Protein AF-A0A392SEI8-F1 (afdb_monomer_lite)

Secondary structure (DSSP, 8-state):
-HHHHHHTTS-HHHHHHHHHTT---HHHHHHHHHHHHHHHHHHHHHHHHHHHHHHTTTSS--TT--S--------S----TT--TTT--SSS-GGG-S----

InterPro domains:
  IPR001878 Zinc finger, CCHC-type [PS50158] (84-99)
  IPR001878 Zinc finger, CCHC-type [SM00343] (83-99)
  IPR036875 Zinc finger, CCHC-type superfamily [SSF57756] (65-101)

Sequence (102 aa):
DKCVKFESGLRPDIKHLIGFLQIRDFVTLVDKSRICDKDGKAKTSYYKALSDRRRKGQDRGKPYDNRGKKGVESSGRKKNVGQCYKCGEMSHKSYDCPRKED

Organism: NCBI:txid97028

Structure (mmCIF, N/CA/C/O backbone):
data_AF-A0A392SEI8-F1
#
_entry.id   AF-A0A392SEI8-F1
#
loop_
_atom_site.group_PDB
_atom_site.id
_atom_site.type_symbol
_atom_site.label_atom_id
_atom_site.label_alt_id
_atom_site.label_comp_id
_atom_site.label_asym_id
_atom_site.label_entity_id
_atom_site.label_seq_id
_atom_site.pdbx_PDB_ins_code
_atom_site.Cartn_x
_atom_site.Cartn_y
_atom_site.Cartn_z
_atom_site.occupancy
_atom_site.B_iso_or_equiv
_atom_site.auth_seq_id
_atom_site.auth_comp_id
_atom_site.auth_asym_id
_atom_site.auth_atom_id
_atom_site.pdbx_PDB_model_num
ATOM 1 N N . ASP A 1 1 ? -12.916 -4.425 19.913 1.00 84.12 1 ASP A N 1
ATOM 2 C CA . ASP A 1 1 ? -12.429 -3.084 19.553 1.00 84.12 1 ASP A CA 1
ATOM 3 C C . ASP A 1 1 ? -12.793 -2.701 18.121 1.00 84.12 1 ASP A C 1
ATOM 5 O O . ASP A 1 1 ? -12.786 -3.580 17.261 1.00 84.12 1 ASP A O 1
ATOM 9 N N . LYS A 1 2 ? -13.140 -1.433 17.856 1.00 89.75 2 LYS A N 1
ATOM 10 C CA . LYS A 1 2 ? -13.496 -0.967 16.495 1.00 89.75 2 LYS A CA 1
ATOM 11 C C . LYS A 1 2 ? -12.265 -0.912 15.584 1.00 89.75 2 LYS A C 1
ATOM 13 O O . LYS A 1 2 ? -12.350 -1.337 14.436 1.00 89.75 2 LYS A O 1
ATOM 18 N N . CYS A 1 3 ? -11.123 -0.474 16.117 1.00 90.81 3 CYS A N 1
ATOM 19 C CA . CYS A 1 3 ? -9.854 -0.391 15.389 1.00 90.81 3 CYS A CA 1
ATOM 20 C C . CYS A 1 3 ? -9.379 -1.771 14.919 1.00 90.81 3 CYS A C 1
ATOM 22 O O . CYS A 1 3 ? -9.109 -1.963 13.739 1.00 90.81 3 CYS A O 1
ATOM 24 N N . VAL A 1 4 ? -9.424 -2.770 15.807 1.00 90.31 4 VAL A N 1
ATOM 25 C CA . VAL A 1 4 ? -9.016 -4.154 15.502 1.00 90.31 4 VAL A CA 1
ATOM 26 C C . VAL A 1 4 ? -9.832 -4.761 14.352 1.00 90.31 4 VAL A C 1
ATOM 28 O O . VAL A 1 4 ? -9.270 -5.406 13.471 1.00 90.31 4 VAL A O 1
ATOM 31 N N . LYS A 1 5 ? -11.155 -4.531 14.325 1.00 92.88 5 LYS A N 1
ATOM 32 C CA . LYS A 1 5 ? -12.031 -5.004 13.234 1.00 92.88 5 LYS A CA 1
ATOM 33 C C . LYS A 1 5 ? -11.773 -4.287 11.906 1.00 92.88 5 LYS A C 1
ATOM 35 O O . LYS A 1 5 ? -12.015 -4.862 10.853 1.00 92.88 5 LYS A O 1
ATOM 40 N N . PHE A 1 6 ? -11.335 -3.031 11.947 1.00 93.62 6 PHE A N 1
ATOM 41 C CA . PHE A 1 6 ? -10.997 -2.278 10.743 1.00 93.62 6 PHE A CA 1
ATOM 42 C C . PHE A 1 6 ? -9.639 -2.717 10.185 1.00 93.62 6 PHE A C 1
ATOM 44 O O . PHE A 1 6 ? -9.524 -3.015 8.999 1.00 93.62 6 PHE A O 1
ATOM 51 N N . GLU A 1 7 ? -8.632 -2.852 11.049 1.00 91.88 7 GLU A N 1
ATOM 52 C CA . GLU A 1 7 ? -7.286 -3.301 10.681 1.00 91.88 7 GLU A CA 1
ATOM 53 C C . GLU A 1 7 ? -7.253 -4.706 10.074 1.00 91.88 7 GLU A C 1
ATOM 55 O O . GLU A 1 7 ? -6.396 -4.994 9.238 1.00 91.88 7 GLU A O 1
ATOM 60 N N . SER A 1 8 ? -8.167 -5.598 10.467 1.00 91.62 8 SER A N 1
ATOM 61 C CA . SER A 1 8 ? -8.270 -6.928 9.859 1.00 91.62 8 SER A CA 1
ATOM 62 C C . SER A 1 8 ? -8.749 -6.888 8.405 1.00 91.62 8 SER A C 1
ATOM 64 O O . SER A 1 8 ? -8.415 -7.796 7.649 1.00 91.62 8 SER A O 1
ATOM 66 N N . GLY A 1 9 ? -9.484 -5.845 8.005 1.00 93.00 9 GLY A N 1
ATOM 67 C CA . GLY A 1 9 ? -9.942 -5.628 6.630 1.00 93.00 9 GLY A CA 1
ATOM 68 C C . GLY A 1 9 ? -8.979 -4.813 5.761 1.00 93.00 9 GLY A C 1
ATOM 69 O O . GLY A 1 9 ? -9.212 -4.670 4.561 1.00 93.00 9 GLY A O 1
ATOM 70 N N . LEU A 1 10 ? -7.902 -4.266 6.335 1.00 93.50 10 LEU A N 1
ATOM 71 C CA . LEU A 1 10 ? -6.913 -3.501 5.580 1.00 93.50 10 LEU A CA 1
ATOM 72 C C . LEU A 1 10 ? -6.019 -4.411 4.738 1.00 93.50 10 LEU A C 1
ATOM 74 O O . LEU A 1 10 ? -5.637 -5.510 5.143 1.00 93.50 10 LEU A O 1
ATOM 78 N N . ARG A 1 11 ? -5.612 -3.902 3.570 1.00 93.31 11 ARG A N 1
ATOM 79 C CA . ARG A 1 11 ? -4.591 -4.562 2.750 1.00 93.31 11 ARG A CA 1
ATOM 80 C C . ARG A 1 11 ? -3.279 -4.688 3.547 1.00 93.31 11 ARG A C 1
ATOM 82 O O . ARG A 1 11 ? -2.967 -3.777 4.316 1.00 93.31 11 ARG A O 1
ATOM 89 N N . PRO A 1 12 ? -2.490 -5.764 3.368 1.00 93.31 12 PRO A N 1
ATOM 90 C CA . PRO A 1 12 ? -1.307 -6.026 4.194 1.00 93.31 12 PRO A CA 1
ATOM 91 C C . PRO A 1 12 ? -0.268 -4.898 4.203 1.00 93.31 12 PRO A C 1
ATOM 93 O O . PRO A 1 12 ? 0.299 -4.599 5.247 1.00 93.31 12 PRO A O 1
ATOM 96 N N . ASP A 1 13 ? -0.046 -4.248 3.062 1.00 89.25 13 ASP A N 1
ATOM 97 C CA . ASP A 1 13 ? 0.869 -3.113 2.904 1.00 89.25 13 ASP A CA 1
ATOM 98 C C . ASP A 1 13 ? 0.425 -1.889 3.716 1.00 89.25 13 ASP A C 1
ATOM 100 O O . ASP A 1 13 ? 1.236 -1.272 4.406 1.00 89.25 13 ASP A O 1
ATOM 104 N N . ILE A 1 14 ? -0.874 -1.582 3.695 1.00 92.25 14 ILE A N 1
ATOM 105 C CA . ILE A 1 14 ? -1.458 -0.494 4.490 1.00 92.25 14 ILE A CA 1
ATOM 106 C C . ILE A 1 14 ? -1.447 -0.870 5.972 1.00 92.25 14 ILE A C 1
ATOM 108 O O . ILE A 1 14 ? -1.020 -0.078 6.807 1.00 92.25 14 ILE A O 1
ATOM 112 N N . LYS A 1 15 ? -1.864 -2.096 6.304 1.00 92.56 15 LYS A N 1
ATOM 113 C CA . LYS A 1 15 ? -1.897 -2.612 7.675 1.00 92.56 15 LYS A CA 1
ATOM 114 C C . LYS A 1 15 ? -0.524 -2.545 8.338 1.00 92.56 15 LYS A C 1
ATOM 116 O O . LYS A 1 15 ? -0.426 -2.138 9.489 1.00 92.56 15 LYS A O 1
ATOM 121 N N . HIS A 1 16 ? 0.531 -2.918 7.616 1.00 91.62 16 HIS A N 1
ATOM 122 C CA . HIS A 1 16 ? 1.892 -2.891 8.139 1.00 91.62 16 HIS A CA 1
ATOM 123 C C . HIS A 1 16 ? 2.340 -1.456 8.458 1.00 91.62 16 HIS A C 1
ATOM 125 O O . HIS A 1 16 ? 2.835 -1.193 9.551 1.00 91.62 16 HIS A O 1
ATOM 131 N N . LEU A 1 17 ? 2.080 -0.507 7.551 1.00 91.25 17 LEU A N 1
ATOM 132 C CA . LEU A 1 17 ? 2.391 0.910 7.758 1.00 91.25 17 LEU A CA 1
ATOM 133 C C . LEU A 1 17 ? 1.612 1.515 8.934 1.00 91.25 17 LEU A C 1
ATOM 135 O O . LEU A 1 17 ? 2.177 2.221 9.764 1.00 91.25 17 LEU A O 1
ATOM 139 N N . ILE A 1 18 ? 0.321 1.211 9.029 1.00 91.69 18 ILE A N 1
ATOM 140 C CA . ILE A 1 18 ? -0.540 1.673 10.119 1.00 91.69 18 ILE A CA 1
ATOM 141 C C . ILE A 1 18 ? -0.123 1.064 11.463 1.00 91.69 18 ILE A C 1
ATOM 143 O O . ILE A 1 18 ? -0.078 1.780 12.463 1.00 91.69 18 ILE A O 1
ATOM 147 N N . GLY A 1 19 ? 0.259 -0.216 11.482 1.00 89.06 19 GLY A N 1
ATOM 148 C CA . GLY A 1 19 ? 0.778 -0.893 12.671 1.00 89.06 19 GLY A CA 1
ATOM 149 C C . GLY A 1 19 ? 2.049 -0.238 13.217 1.00 89.06 19 GLY A C 1
ATOM 150 O O . GLY A 1 19 ? 2.166 -0.052 14.427 1.00 89.06 19 GLY A O 1
ATOM 151 N N . PHE A 1 20 ? 2.959 0.210 12.342 1.00 89.69 20 PHE A N 1
ATOM 152 C CA . PHE A 1 20 ? 4.139 0.985 12.755 1.00 89.69 20 PHE A CA 1
ATOM 153 C C . PHE A 1 20 ? 3.789 2.325 13.409 1.00 89.69 20 PHE A C 1
ATOM 155 O O . PHE A 1 20 ? 4.509 2.781 14.292 1.00 89.69 20 PHE A O 1
ATOM 162 N N . LEU A 1 21 ? 2.690 2.953 12.990 1.00 88.88 21 LEU A N 1
ATOM 163 C CA . LEU A 1 21 ? 2.233 4.235 13.526 1.00 88.88 21 LEU A CA 1
ATOM 164 C C . LEU A 1 21 ? 1.450 4.100 14.845 1.00 88.88 21 LEU A C 1
ATOM 166 O O . LEU A 1 21 ? 1.093 5.127 15.421 1.00 88.88 21 LEU A O 1
ATOM 170 N N . GLN A 1 22 ? 1.175 2.870 15.304 1.00 87.38 22 GLN A N 1
ATOM 171 C CA . GLN A 1 22 ? 0.503 2.541 16.573 1.00 87.38 22 GLN A CA 1
ATOM 172 C C . GLN A 1 22 ? -0.762 3.377 16.847 1.00 87.38 22 GLN A C 1
ATOM 174 O O . GLN A 1 22 ? -0.984 3.879 17.952 1.00 87.38 22 GLN A O 1
ATOM 179 N N . ILE A 1 23 ? -1.606 3.568 15.832 1.00 88.19 23 ILE A N 1
ATOM 180 C CA . ILE A 1 23 ? -2.789 4.428 15.948 1.00 88.19 23 ILE A CA 1
ATOM 181 C C . ILE A 1 23 ? -3.864 3.710 16.763 1.00 88.19 23 ILE A C 1
ATOM 183 O O . ILE A 1 23 ? -4.278 2.609 16.420 1.00 88.19 23 ILE A O 1
ATOM 187 N N . ARG A 1 24 ? -4.354 4.357 17.824 1.00 86.50 24 ARG A N 1
ATOM 188 C CA . ARG A 1 24 ? -5.400 3.800 18.701 1.00 86.50 24 ARG A CA 1
ATOM 189 C C . ARG A 1 24 ? -6.766 4.456 18.514 1.00 86.50 24 ARG A C 1
ATOM 191 O O . ARG A 1 24 ? -7.778 3.849 18.851 1.00 86.50 24 ARG A O 1
ATOM 198 N N . ASP A 1 25 ? -6.789 5.672 17.972 1.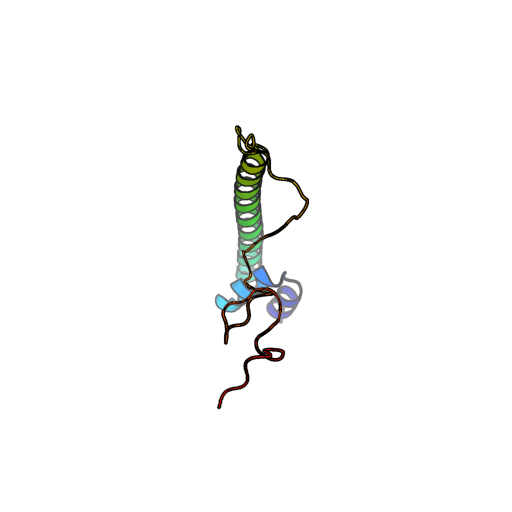00 92.94 25 ASP A N 1
ATOM 199 C CA . ASP A 1 25 ? -8.014 6.413 17.681 1.00 92.94 25 ASP A CA 1
ATOM 200 C C . ASP A 1 25 ? -8.623 5.983 16.341 1.00 92.94 25 ASP A C 1
ATOM 202 O O . ASP A 1 25 ? -7.944 5.951 15.314 1.00 92.94 25 ASP A O 1
ATOM 206 N N . PHE A 1 26 ? -9.921 5.682 16.352 1.00 92.19 26 PHE A N 1
ATOM 207 C CA . PHE A 1 26 ? -10.611 5.124 15.192 1.00 92.19 26 PHE A CA 1
ATOM 208 C C . PHE A 1 26 ? -10.730 6.124 14.037 1.00 92.19 26 PHE A C 1
ATOM 210 O O . PHE A 1 26 ? -10.553 5.744 12.882 1.00 92.19 26 PHE A O 1
ATOM 217 N N . VAL A 1 27 ? -11.007 7.397 14.329 1.00 95.12 27 VAL A N 1
ATOM 218 C CA . VAL A 1 27 ? -11.167 8.426 13.289 1.00 95.12 27 VAL A CA 1
ATOM 219 C C . VAL A 1 27 ? -9.838 8.638 12.572 1.00 95.12 27 VAL A C 1
ATOM 221 O O . VAL A 1 27 ? -9.757 8.545 11.347 1.00 95.12 27 VAL A O 1
ATOM 224 N N . THR A 1 28 ? -8.772 8.805 13.349 1.00 94.56 28 THR A N 1
ATOM 225 C CA . THR A 1 28 ? -7.405 8.953 12.847 1.00 94.56 28 THR A CA 1
ATOM 226 C C . THR A 1 28 ? -6.948 7.716 12.071 1.00 94.56 28 THR A C 1
ATOM 228 O O . THR A 1 28 ? -6.296 7.841 11.034 1.00 94.56 28 THR A O 1
ATOM 231 N N . LEU A 1 29 ? -7.288 6.513 12.548 1.00 94.44 29 LEU A N 1
ATOM 232 C CA . LEU A 1 29 ? -6.962 5.249 11.886 1.00 94.44 29 LEU A CA 1
ATOM 233 C C . LEU A 1 29 ? -7.566 5.185 10.482 1.00 94.44 29 LEU A C 1
ATOM 235 O O . LEU A 1 29 ? -6.859 4.866 9.522 1.00 94.44 29 LEU A O 1
ATOM 239 N N . VAL A 1 30 ? -8.856 5.502 10.358 1.00 94.75 30 VAL A N 1
ATOM 240 C CA . VAL A 1 30 ? -9.570 5.487 9.076 1.00 94.75 30 VAL A CA 1
ATOM 241 C C . VAL A 1 30 ? -8.964 6.506 8.113 1.00 94.75 30 VAL A C 1
ATOM 243 O O . VAL A 1 30 ? -8.667 6.163 6.966 1.00 94.75 30 VAL A O 1
ATOM 246 N N . ASP A 1 31 ? -8.711 7.729 8.580 1.00 95.56 31 ASP A N 1
ATOM 247 C CA . ASP A 1 31 ? -8.182 8.795 7.730 1.00 95.56 31 ASP A CA 1
ATOM 248 C C . ASP A 1 31 ? -6.758 8.499 7.246 1.00 95.56 31 ASP A C 1
ATOM 250 O O . ASP A 1 31 ? -6.477 8.571 6.045 1.00 95.56 31 ASP A O 1
ATOM 254 N N . LYS A 1 32 ? -5.865 8.059 8.142 1.00 94.88 32 LYS A N 1
ATOM 255 C CA . LYS A 1 32 ? -4.502 7.676 7.747 1.00 94.88 32 LYS A CA 1
ATOM 256 C C . LYS A 1 32 ? -4.497 6.466 6.819 1.00 94.88 32 LYS A C 1
ATOM 258 O O . LYS A 1 32 ? -3.733 6.455 5.856 1.00 94.88 32 LYS A O 1
ATOM 263 N N . SER A 1 33 ? -5.369 5.482 7.044 1.00 94.50 33 SER A N 1
ATOM 264 C CA . SER A 1 33 ? -5.490 4.318 6.154 1.00 94.50 33 SER A CA 1
ATOM 265 C C . SER A 1 33 ? -5.928 4.731 4.748 1.00 94.50 33 SER A C 1
ATOM 267 O O . SER A 1 33 ? -5.368 4.256 3.759 1.00 94.50 33 SER A O 1
ATOM 269 N N . ARG A 1 34 ? -6.876 5.673 4.646 1.00 95.50 34 ARG A N 1
ATOM 270 C CA . ARG A 1 34 ? -7.327 6.243 3.369 1.00 95.50 34 ARG A CA 1
ATOM 271 C C . ARG A 1 34 ? -6.213 7.002 2.646 1.00 95.50 34 ARG A C 1
ATOM 273 O O . ARG A 1 34 ? -6.129 6.917 1.422 1.00 95.50 34 ARG A O 1
ATOM 280 N N . ILE A 1 35 ? -5.383 7.750 3.370 1.00 95.50 35 ILE A N 1
ATOM 281 C CA . ILE A 1 35 ? -4.224 8.454 2.798 1.00 95.50 35 ILE A CA 1
ATOM 282 C C . ILE A 1 35 ? -3.196 7.440 2.278 1.00 95.50 35 ILE A C 1
ATOM 284 O O . ILE A 1 35 ? -2.824 7.491 1.108 1.00 95.50 35 ILE A O 1
ATOM 288 N N . CYS A 1 36 ? -2.838 6.445 3.091 1.00 93.50 36 CYS A N 1
ATOM 289 C CA . CYS A 1 36 ? -1.856 5.421 2.726 1.00 93.50 36 CYS A CA 1
ATOM 290 C C . CYS A 1 36 ? -2.275 4.597 1.498 1.00 93.50 36 CYS A C 1
ATOM 292 O O . CYS A 1 36 ? -1.429 4.241 0.678 1.00 93.50 36 CYS A O 1
ATOM 294 N N . ASP A 1 37 ? -3.569 4.308 1.334 1.00 93.50 37 ASP A N 1
ATOM 295 C CA . ASP A 1 37 ? -4.077 3.625 0.139 1.00 93.50 37 ASP A CA 1
ATOM 296 C C . ASP A 1 37 ? -3.853 4.453 -1.138 1.00 93.50 37 ASP A C 1
ATOM 298 O O . ASP A 1 37 ? -3.399 3.932 -2.163 1.00 93.50 37 ASP A O 1
ATOM 302 N N . LYS A 1 38 ? -4.125 5.763 -1.076 1.00 95.00 38 LYS A N 1
ATOM 303 C CA . LYS A 1 38 ? -3.907 6.686 -2.200 1.00 95.00 38 LYS A CA 1
ATOM 304 C C . LYS A 1 38 ? -2.427 6.808 -2.536 1.00 95.00 38 LYS A C 1
ATOM 306 O O . LYS A 1 38 ? -2.066 6.697 -3.708 1.00 95.00 38 LYS A O 1
ATOM 311 N N . ASP A 1 39 ? -1.579 6.961 -1.525 1.00 92.75 39 ASP A N 1
ATOM 312 C CA . ASP A 1 39 ? -0.133 7.085 -1.707 1.00 92.75 39 ASP A CA 1
ATOM 313 C C . ASP A 1 39 ? 0.475 5.793 -2.263 1.00 92.75 39 ASP A C 1
ATOM 315 O O . ASP A 1 39 ? 1.304 5.828 -3.175 1.00 92.75 39 ASP A O 1
ATOM 319 N N . GLY A 1 40 ? 0.005 4.631 -1.796 1.00 91.88 40 GLY A N 1
ATOM 320 C CA . GLY A 1 40 ? 0.394 3.327 -2.334 1.00 91.88 40 GLY A CA 1
ATOM 321 C C . GLY A 1 40 ? 0.037 3.175 -3.816 1.00 91.88 40 GLY A C 1
ATOM 322 O O . GLY A 1 40 ? 0.861 2.717 -4.620 1.00 91.88 40 GLY A O 1
ATOM 323 N N . LYS A 1 41 ? -1.162 3.620 -4.214 1.00 91.88 41 LYS A N 1
ATOM 324 C CA . LYS A 1 41 ? -1.604 3.637 -5.619 1.00 91.88 41 LYS A CA 1
ATOM 325 C C . LYS A 1 41 ? -0.785 4.609 -6.466 1.00 91.88 41 LYS A C 1
ATOM 327 O O . LYS A 1 41 ? -0.331 4.225 -7.544 1.00 91.88 41 LYS A O 1
ATOM 332 N N . ALA A 1 42 ? -0.550 5.826 -5.977 1.00 94.19 42 ALA A N 1
ATOM 333 C CA . ALA A 1 42 ? 0.252 6.835 -6.666 1.00 94.19 42 ALA A CA 1
ATOM 334 C C . ALA A 1 42 ? 1.693 6.352 -6.883 1.00 94.19 42 ALA A C 1
ATOM 336 O O . ALA A 1 42 ? 2.194 6.378 -8.008 1.00 94.19 42 ALA A O 1
ATOM 337 N N . LYS A 1 43 ? 2.323 5.800 -5.838 1.00 92.00 43 LYS A N 1
ATOM 338 C CA . LYS A 1 43 ? 3.658 5.194 -5.911 1.00 92.00 43 LYS A CA 1
ATOM 339 C C . LYS A 1 43 ? 3.701 4.073 -6.946 1.00 92.00 43 LYS A C 1
ATOM 341 O O . LYS A 1 43 ? 4.581 4.053 -7.804 1.00 92.00 43 LYS A O 1
ATOM 346 N N . THR A 1 44 ? 2.733 3.159 -6.904 1.00 91.94 44 THR A N 1
ATOM 347 C CA . THR A 1 44 ? 2.660 2.044 -7.858 1.00 91.94 44 THR A CA 1
ATOM 348 C C . THR A 1 44 ? 2.492 2.540 -9.296 1.00 91.94 44 THR A C 1
ATOM 350 O O . THR A 1 44 ? 3.176 2.047 -10.191 1.00 91.94 44 THR A O 1
ATOM 353 N N . SER A 1 45 ? 1.626 3.531 -9.525 1.00 94.06 45 SER A N 1
ATOM 354 C CA . SER A 1 45 ? 1.424 4.158 -10.838 1.00 94.06 45 SER A CA 1
ATOM 355 C C . SER A 1 45 ? 2.712 4.796 -11.373 1.00 94.06 45 SER A C 1
ATOM 357 O O . SER A 1 45 ? 3.119 4.523 -12.502 1.00 94.06 45 SER A O 1
ATOM 359 N N . TYR A 1 46 ? 3.413 5.564 -10.533 1.00 94.88 46 TYR A N 1
ATOM 360 C CA . TYR A 1 46 ? 4.677 6.211 -10.883 1.00 94.88 46 TYR A CA 1
ATOM 361 C C . TYR A 1 46 ? 5.747 5.206 -11.333 1.00 94.88 46 TYR A C 1
ATOM 363 O O . TYR A 1 46 ? 6.326 5.347 -12.413 1.00 94.88 46 TYR A O 1
ATOM 371 N N . TYR A 1 47 ? 5.982 4.148 -10.551 1.00 92.25 47 TYR A N 1
ATOM 372 C CA . TYR A 1 47 ? 6.981 3.137 -10.911 1.00 92.25 47 TYR A CA 1
ATOM 373 C C . TYR A 1 47 ? 6.567 2.286 -12.117 1.00 92.25 47 TYR A C 1
ATOM 375 O O . TYR A 1 47 ? 7.437 1.913 -12.905 1.00 92.25 47 TYR A O 1
ATOM 383 N N . LYS A 1 48 ? 5.266 2.026 -12.315 1.00 92.75 48 LYS A N 1
ATOM 384 C CA . LYS A 1 48 ? 4.764 1.393 -13.546 1.00 92.75 48 LYS A CA 1
ATOM 385 C C . LYS A 1 48 ? 5.090 2.247 -14.770 1.00 92.75 48 LYS A C 1
ATOM 387 O O . LYS A 1 48 ? 5.790 1.766 -15.658 1.00 92.75 48 LYS A O 1
ATOM 392 N N . ALA A 1 49 ? 4.724 3.529 -14.755 1.00 91.50 49 ALA A N 1
ATOM 393 C CA . ALA A 1 49 ? 5.010 4.458 -15.848 1.00 91.50 49 ALA A CA 1
ATOM 394 C C . ALA A 1 49 ? 6.517 4.588 -16.142 1.00 91.50 49 ALA A C 1
ATOM 396 O O . ALA A 1 49 ? 6.929 4.639 -17.304 1.00 91.50 49 ALA A O 1
ATOM 397 N N . LEU A 1 50 ? 7.361 4.599 -15.104 1.00 89.56 50 LEU A N 1
ATOM 398 C CA . LEU A 1 50 ? 8.817 4.545 -15.268 1.00 89.56 50 LEU A CA 1
ATOM 399 C C . LEU A 1 50 ? 9.284 3.242 -15.930 1.00 89.56 50 LEU A C 1
ATOM 401 O O . LEU A 1 50 ? 10.151 3.268 -16.806 1.00 89.56 50 LEU A O 1
ATOM 405 N N . SER A 1 51 ? 8.735 2.100 -15.514 1.00 84.94 51 SER A N 1
ATOM 406 C CA . SER A 1 51 ? 9.105 0.794 -16.062 1.00 84.94 51 SER A CA 1
ATOM 407 C C . SER A 1 51 ? 8.660 0.621 -17.519 1.00 84.94 51 SER A C 1
ATOM 409 O O . SER A 1 51 ? 9.428 0.095 -18.324 1.00 84.94 51 SER A O 1
ATOM 411 N N . ASP A 1 52 ? 7.499 1.156 -17.900 1.00 85.88 52 ASP A N 1
ATOM 412 C CA . ASP A 1 52 ? 6.983 1.109 -19.272 1.00 85.88 52 ASP A CA 1
ATOM 413 C C . ASP A 1 52 ? 7.841 1.945 -20.229 1.00 85.88 52 ASP A C 1
ATOM 415 O O . ASP A 1 52 ? 8.176 1.500 -21.330 1.00 85.88 52 ASP A O 1
ATOM 419 N N . ARG A 1 53 ? 8.306 3.122 -19.782 1.00 81.38 53 ARG A N 1
ATOM 420 C CA . ARG A 1 53 ? 9.286 3.927 -20.535 1.00 81.38 53 ARG A CA 1
ATOM 421 C C . ARG A 1 53 ? 10.600 3.176 -20.746 1.00 81.38 53 ARG A C 1
ATOM 423 O O . ARG A 1 53 ? 11.184 3.273 -21.822 1.00 81.38 53 ARG A O 1
ATOM 430 N N . ARG A 1 54 ? 11.052 2.396 -19.756 1.00 77.31 54 ARG A N 1
ATOM 431 C CA . ARG A 1 54 ? 12.245 1.542 -19.890 1.00 77.31 54 ARG A CA 1
ATOM 432 C C . ARG A 1 54 ? 12.019 0.365 -20.841 1.00 77.31 54 ARG A C 1
ATOM 434 O O . ARG A 1 54 ? 12.923 0.050 -21.610 1.00 77.31 54 ARG A O 1
ATOM 441 N N . ARG A 1 55 ? 10.831 -0.252 -20.846 1.00 62.19 55 ARG A N 1
ATOM 442 C CA . ARG A 1 55 ? 10.486 -1.331 -21.792 1.00 62.19 55 ARG A CA 1
ATOM 443 C C . ARG A 1 55 ? 10.454 -0.844 -23.239 1.00 62.19 55 ARG A C 1
ATOM 445 O O . ARG A 1 55 ? 10.964 -1.534 -24.114 1.00 62.19 55 ARG A O 1
ATOM 452 N N . LYS A 1 56 ? 9.966 0.376 -23.489 1.00 59.94 56 LYS A N 1
ATOM 453 C CA . LYS A 1 56 ? 9.939 0.969 -24.841 1.00 59.94 56 LYS A CA 1
ATOM 454 C C . LYS A 1 56 ? 11.338 1.251 -25.422 1.00 59.94 56 LYS A C 1
ATOM 456 O O . LYS A 1 56 ? 11.471 1.447 -26.624 1.00 59.94 56 LYS A O 1
ATOM 461 N N . GLY A 1 57 ? 12.384 1.243 -24.590 1.00 57.44 57 GLY A N 1
ATOM 462 C CA . GLY A 1 57 ? 13.785 1.339 -25.015 1.00 57.44 57 GLY A CA 1
ATOM 463 C C . GLY A 1 57 ? 14.480 -0.003 -25.274 1.00 57.44 57 GLY A C 1
ATOM 464 O O . GLY A 1 57 ? 15.573 0.004 -25.826 1.00 57.44 57 GLY A O 1
ATOM 465 N N . GLN A 1 58 ? 13.877 -1.137 -24.894 1.00 57.31 58 GLN A N 1
ATOM 466 C CA . GLN A 1 58 ? 14.435 -2.477 -25.146 1.00 57.31 58 GLN A CA 1
ATOM 467 C C . GLN A 1 58 ? 14.002 -3.063 -26.498 1.00 57.31 58 GLN A C 1
ATOM 469 O O . GLN A 1 58 ? 14.671 -3.955 -27.005 1.00 57.31 58 GLN A O 1
ATOM 474 N N . ASP A 1 59 ? 12.931 -2.531 -27.096 1.00 55.50 59 ASP A N 1
A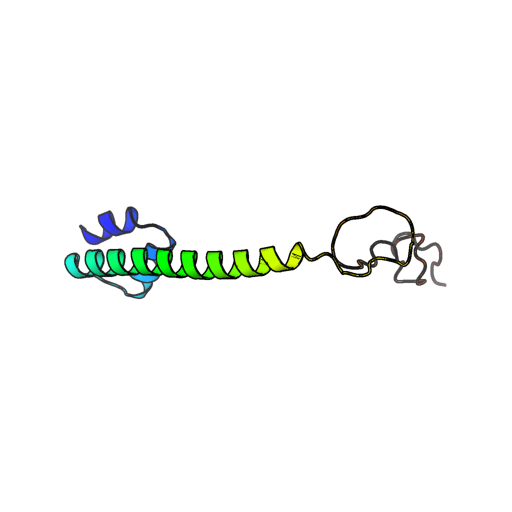TOM 475 C CA . ASP A 1 59 ? 12.502 -2.848 -28.469 1.00 55.50 59 ASP A CA 1
ATOM 476 C C . ASP A 1 59 ? 13.405 -2.201 -29.535 1.00 55.50 59 ASP A C 1
ATOM 478 O O . ASP A 1 59 ? 13.451 -2.628 -30.685 1.00 55.50 59 ASP A O 1
ATOM 482 N N . ARG A 1 60 ? 14.231 -1.222 -29.137 1.00 58.75 60 ARG A N 1
ATOM 483 C CA . ARG A 1 60 ? 15.399 -0.821 -29.927 1.00 58.75 60 ARG A CA 1
ATOM 484 C C . ARG A 1 60 ? 16.465 -1.900 -29.784 1.00 58.75 60 ARG A C 1
ATOM 486 O O . ARG A 1 60 ? 17.457 -1.725 -29.074 1.00 58.75 60 ARG A O 1
ATOM 493 N N . GLY A 1 61 ? 16.230 -3.025 -30.458 1.00 61.62 61 GLY A N 1
ATOM 494 C CA . GLY A 1 61 ? 17.264 -3.998 -30.769 1.00 61.62 61 GLY A CA 1
ATOM 495 C C . GLY A 1 61 ? 18.519 -3.264 -31.234 1.00 61.62 61 GLY A C 1
ATOM 496 O O . GLY A 1 61 ? 18.436 -2.215 -31.880 1.00 61.62 61 GLY A O 1
ATOM 497 N N . LYS A 1 62 ? 19.685 -3.774 -30.827 1.00 62.94 62 LYS A N 1
ATOM 498 C CA . LYS A 1 62 ? 20.987 -3.201 -31.179 1.00 62.94 62 LYS A CA 1
ATOM 499 C C . LYS A 1 62 ? 20.982 -2.861 -32.680 1.00 62.94 62 LYS A C 1
ATOM 501 O O . LYS A 1 62 ? 20.826 -3.784 -33.476 1.00 62.94 62 LYS A O 1
ATOM 506 N N . PRO A 1 63 ? 21.165 -1.587 -33.084 1.00 66.75 63 PRO A N 1
ATOM 507 C CA . PRO A 1 63 ? 21.031 -1.176 -34.486 1.00 66.75 63 PRO A CA 1
ATOM 508 C C . PRO A 1 63 ? 22.021 -1.846 -35.449 1.00 66.75 63 PRO A C 1
ATOM 510 O O . PRO A 1 63 ? 21.891 -1.697 -36.657 1.00 66.75 63 PRO A O 1
ATOM 513 N N . TYR A 1 64 ? 23.000 -2.589 -34.927 1.00 59.97 64 TYR A N 1
ATOM 514 C CA . TYR A 1 64 ? 23.951 -3.364 -35.709 1.00 59.97 64 TYR A CA 1
ATOM 515 C C . TYR A 1 64 ? 24.244 -4.706 -35.027 1.00 59.97 64 TYR A C 1
ATOM 517 O O . TYR A 1 64 ? 25.350 -4.941 -34.547 1.00 59.97 64 TYR A O 1
ATOM 525 N N . ASP A 1 65 ? 23.267 -5.612 -34.996 1.00 59.12 65 ASP A N 1
ATOM 526 C CA . ASP A 1 65 ? 23.541 -7.048 -34.827 1.00 59.12 65 ASP A CA 1
ATOM 527 C C . ASP A 1 65 ? 23.867 -7.662 -36.203 1.00 59.12 65 ASP A C 1
ATOM 529 O O . ASP A 1 65 ? 23.155 -8.493 -36.751 1.00 59.12 65 ASP A O 1
ATOM 533 N N . ASN A 1 66 ? 24.940 -7.162 -36.822 1.00 58.84 66 ASN A N 1
ATOM 534 C CA . ASN A 1 66 ? 25.482 -7.672 -38.080 1.00 58.84 66 ASN A CA 1
ATOM 535 C C . ASN A 1 66 ? 26.948 -8.048 -37.877 1.00 58.84 66 ASN A C 1
ATOM 537 O O . ASN A 1 66 ? 27.870 -7.399 -38.367 1.00 58.84 66 ASN A O 1
ATOM 541 N N . ARG A 1 67 ? 27.173 -9.140 -37.150 1.00 55.38 67 ARG A N 1
ATOM 542 C CA . ARG A 1 67 ? 28.344 -9.987 -37.388 1.00 55.38 67 ARG A CA 1
ATOM 543 C C . ARG A 1 67 ? 27.985 -11.411 -37.017 1.00 55.38 67 ARG A C 1
ATOM 545 O O . ARG A 1 67 ? 28.078 -11.822 -35.866 1.00 55.38 67 ARG A O 1
ATOM 552 N N . GLY A 1 68 ? 27.498 -12.122 -38.029 1.00 55.81 68 GLY A N 1
ATOM 553 C CA . GLY A 1 68 ? 26.950 -13.455 -37.897 1.00 55.81 68 GLY A CA 1
ATOM 554 C C . GLY A 1 68 ? 27.858 -14.397 -37.119 1.00 55.81 68 GLY A C 1
ATOM 555 O O . GLY A 1 68 ? 28.995 -14.641 -37.510 1.00 55.81 68 GLY A O 1
ATOM 556 N N . LYS A 1 69 ? 27.300 -14.995 -36.070 1.00 49.34 69 LYS A N 1
ATOM 557 C CA . LYS A 1 69 ? 27.573 -16.378 -35.696 1.00 49.34 69 LYS A CA 1
ATOM 558 C C . LYS A 1 69 ? 26.274 -17.003 -35.194 1.00 49.34 69 LYS A C 1
ATOM 560 O O . LYS A 1 69 ? 25.711 -16.588 -34.194 1.00 49.34 69 LYS A O 1
ATOM 565 N N . LYS A 1 70 ? 25.821 -17.958 -36.006 1.00 47.72 70 LYS A N 1
ATOM 566 C CA . LYS A 1 70 ? 24.918 -19.084 -35.759 1.00 47.72 70 LYS A CA 1
ATOM 567 C C . LYS A 1 70 ? 24.475 -19.306 -34.306 1.00 47.72 70 LYS A C 1
ATOM 569 O O . LYS A 1 70 ? 25.314 -19.445 -33.425 1.00 47.72 70 LYS A O 1
ATOM 574 N N . GLY A 1 71 ? 23.181 -19.591 -34.173 1.00 44.03 71 GLY A N 1
ATOM 575 C CA . GLY A 1 71 ? 22.666 -20.541 -33.189 1.00 44.03 71 GLY A CA 1
ATOM 576 C C . GLY A 1 71 ? 22.066 -19.897 -31.950 1.00 44.03 71 GLY A C 1
ATOM 577 O O . GLY A 1 71 ? 22.786 -19.425 -31.084 1.00 44.03 71 GLY A O 1
ATOM 578 N N . VAL A 1 72 ? 20.731 -19.894 -31.919 1.00 47.84 72 VAL A N 1
ATOM 579 C CA . VAL A 1 72 ? 19.860 -20.121 -30.756 1.00 47.84 72 VAL A CA 1
ATOM 580 C C . VAL A 1 72 ? 20.607 -20.207 -29.420 1.00 47.84 72 VAL A C 1
ATOM 582 O O . VAL A 1 72 ? 21.299 -21.185 -29.182 1.00 47.84 72 VAL A O 1
ATOM 585 N N . GLU A 1 73 ? 20.414 -19.219 -28.544 1.00 39.50 73 GLU A N 1
ATOM 586 C CA . GLU A 1 73 ? 19.886 -19.447 -27.195 1.00 39.50 73 GLU A CA 1
ATOM 587 C C . GLU A 1 73 ? 19.640 -18.125 -26.460 1.00 39.50 73 GLU A C 1
ATOM 589 O O . GLU A 1 73 ? 20.465 -17.215 -26.381 1.00 39.50 73 GLU A O 1
ATOM 594 N N . SER A 1 74 ? 18.424 -18.038 -25.938 1.00 52.38 74 SER A N 1
ATOM 595 C CA . SER A 1 74 ? 17.974 -17.045 -24.981 1.00 52.38 74 SER A CA 1
ATOM 596 C C . SER A 1 74 ? 18.795 -17.129 -23.686 1.00 52.38 74 SER A C 1
ATOM 598 O O . SER A 1 74 ? 19.308 -18.186 -23.332 1.00 52.38 74 SER A O 1
ATOM 600 N N . SER A 1 75 ? 18.787 -16.038 -22.917 1.00 49.62 75 SER A N 1
ATOM 601 C CA . SER A 1 75 ? 19.131 -15.949 -21.488 1.00 49.62 75 SER A CA 1
ATOM 602 C C . SER A 1 75 ? 20.608 -15.769 -21.077 1.00 49.62 75 SER A C 1
ATOM 604 O O . SER A 1 75 ? 21.468 -16.627 -21.197 1.00 49.62 75 SER A O 1
ATOM 606 N N . GLY A 1 76 ? 20.865 -14.598 -20.485 1.00 49.62 76 GLY A N 1
ATOM 607 C CA . GLY A 1 76 ? 21.313 -14.484 -19.096 1.00 49.62 76 GLY A CA 1
ATOM 608 C C . GLY A 1 76 ? 22.531 -15.293 -18.645 1.00 49.62 76 GLY A C 1
ATOM 609 O O . GLY A 1 76 ? 22.419 -16.467 -18.325 1.00 49.62 76 GLY A O 1
ATOM 610 N N . ARG A 1 77 ? 23.615 -14.557 -18.353 1.00 51.06 77 ARG A N 1
ATOM 611 C CA . ARG A 1 77 ? 24.736 -14.971 -17.489 1.00 51.06 77 ARG A CA 1
ATOM 612 C C . ARG A 1 77 ? 25.536 -16.117 -18.116 1.00 51.06 77 ARG A C 1
ATOM 614 O O . ARG A 1 77 ? 25.121 -17.266 -18.093 1.00 51.06 77 ARG A O 1
ATOM 621 N N . LYS A 1 78 ? 26.738 -15.800 -18.606 1.00 51.12 78 LYS A N 1
ATOM 622 C CA . LYS A 1 78 ? 27.772 -16.782 -18.959 1.00 51.12 78 LYS A CA 1
ATOM 623 C C . LYS A 1 78 ? 28.098 -17.601 -17.703 1.00 51.12 78 LYS A C 1
ATOM 625 O O . LYS A 1 78 ? 28.964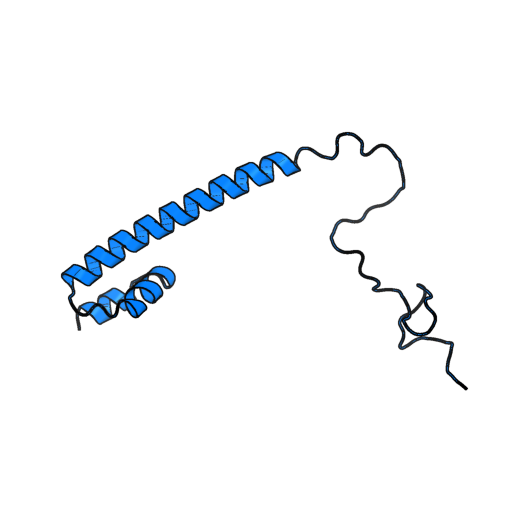 -17.239 -16.914 1.00 51.12 78 LYS A O 1
ATOM 630 N N . LYS A 1 79 ? 27.298 -18.631 -17.438 1.00 54.16 79 LYS A N 1
ATOM 631 C CA . LYS A 1 79 ? 27.519 -19.593 -16.373 1.00 54.16 79 LYS A CA 1
ATOM 632 C C . LYS A 1 79 ? 28.496 -20.598 -16.950 1.00 54.16 79 LYS A C 1
ATOM 634 O O . LYS A 1 79 ? 28.193 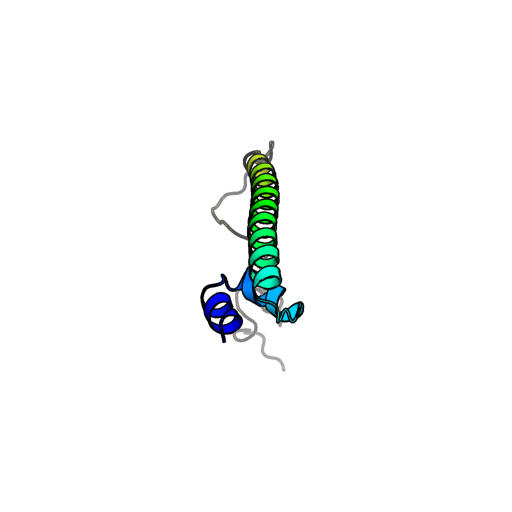-21.258 -17.938 1.00 54.16 79 LYS A O 1
ATOM 639 N N . ASN A 1 80 ? 29.652 -20.719 -16.317 1.00 57.75 80 ASN A N 1
ATOM 640 C CA . ASN A 1 80 ? 30.660 -21.740 -16.595 1.00 57.75 80 ASN A CA 1
ATOM 641 C C . ASN A 1 80 ? 30.143 -23.137 -16.162 1.00 57.75 80 ASN A C 1
ATOM 643 O O . ASN A 1 80 ? 30.814 -23.858 -15.442 1.00 57.75 80 ASN A O 1
ATOM 647 N N . VAL A 1 81 ? 28.911 -23.506 -16.536 1.00 59.34 81 VAL A N 1
ATOM 648 C CA . VAL A 1 81 ? 28.188 -24.722 -16.100 1.00 59.34 81 VAL A CA 1
ATOM 649 C C . VAL A 1 81 ? 28.746 -26.004 -16.732 1.00 59.34 81 VAL A C 1
ATOM 651 O O . VAL A 1 81 ? 28.333 -27.099 -16.355 1.00 59.34 81 VAL A O 1
ATOM 654 N N . GLY A 1 82 ? 29.721 -25.876 -17.633 1.00 64.69 82 GLY A N 1
ATOM 655 C CA . GLY A 1 82 ? 30.443 -26.997 -18.232 1.00 64.69 82 GLY A CA 1
ATOM 656 C C . GLY A 1 82 ? 31.943 -27.022 -17.951 1.00 64.69 82 GLY A C 1
ATOM 657 O O . GLY A 1 82 ? 32.593 -27.935 -18.430 1.00 64.69 82 GLY A O 1
ATOM 658 N N . GLN A 1 83 ? 32.515 -26.055 -17.218 1.00 78.00 83 GLN A N 1
ATOM 659 C CA . GLN A 1 83 ? 33.966 -26.032 -17.004 1.00 78.00 83 GLN A CA 1
ATOM 660 C C . GLN A 1 83 ? 34.360 -26.850 -15.771 1.00 78.00 83 GLN A C 1
ATOM 662 O O . GLN A 1 83 ? 33.893 -26.595 -14.660 1.00 78.00 83 GLN A O 1
ATOM 667 N N . CYS A 1 84 ? 35.257 -27.809 -15.959 1.00 81.12 84 CYS A N 1
ATOM 668 C CA . CYS A 1 84 ? 35.928 -28.502 -14.879 1.00 81.12 84 CYS A CA 1
ATOM 669 C C . CYS A 1 84 ? 36.867 -27.534 -14.155 1.00 81.12 84 CYS A C 1
ATOM 671 O O . CYS A 1 84 ? 37.812 -27.014 -14.742 1.00 81.12 84 CYS A O 1
ATOM 673 N N . TYR A 1 85 ? 36.653 -27.319 -12.859 1.00 79.44 85 TYR A N 1
ATOM 674 C CA . TYR A 1 85 ? 37.512 -26.449 -12.050 1.00 79.44 85 TYR A CA 1
ATOM 675 C C . TYR A 1 85 ? 38.887 -27.063 -11.753 1.00 79.44 85 TYR A C 1
ATOM 677 O O . TYR A 1 85 ? 39.785 -26.339 -11.340 1.00 79.44 85 TYR A O 1
ATOM 685 N N . LYS A 1 86 ? 39.066 -28.376 -11.965 1.00 75.62 86 LYS A N 1
ATOM 686 C CA . LYS A 1 86 ? 40.355 -29.058 -11.764 1.00 75.62 86 LYS A CA 1
ATOM 687 C C . LYS A 1 86 ? 41.292 -28.922 -12.964 1.00 75.62 86 LYS A C 1
ATOM 689 O O . LYS A 1 86 ? 42.487 -28.741 -12.782 1.00 75.62 86 LYS A O 1
ATOM 694 N N . CYS A 1 87 ? 40.770 -29.011 -14.189 1.00 83.31 87 CYS A N 1
ATOM 695 C CA . CYS A 1 87 ? 41.594 -29.011 -15.406 1.00 83.31 87 CYS A CA 1
ATOM 696 C C . CYS A 1 87 ? 41.281 -27.874 -16.388 1.00 83.31 87 CYS A C 1
ATOM 698 O O . CYS A 1 87 ? 41.989 -27.718 -17.377 1.00 83.31 87 CYS A O 1
ATOM 700 N N . GLY A 1 88 ? 40.233 -27.087 -16.137 1.00 76.75 88 GLY A N 1
ATOM 701 C CA . GLY A 1 88 ? 39.811 -25.983 -16.995 1.00 76.75 88 GLY A CA 1
ATOM 702 C C . GLY A 1 88 ? 39.083 -26.402 -18.276 1.00 76.75 88 GLY A C 1
ATOM 703 O O . GLY A 1 88 ? 38.650 -25.519 -19.017 1.00 76.75 88 GLY A O 1
ATOM 704 N N . GLU A 1 89 ? 38.910 -27.698 -18.547 1.00 76.38 89 GLU A N 1
ATOM 705 C CA . GLU A 1 89 ? 38.225 -28.175 -19.752 1.00 76.38 89 GLU A CA 1
ATOM 706 C C . GLU A 1 89 ? 36.704 -28.061 -19.648 1.00 76.38 89 GLU A C 1
ATOM 708 O O . GLU A 1 89 ? 36.121 -28.245 -18.584 1.00 76.38 89 GLU A O 1
ATOM 713 N N . MET A 1 90 ? 36.050 -27.780 -20.778 1.00 77.31 90 MET A N 1
ATOM 714 C CA . MET A 1 90 ? 34.594 -27.598 -20.862 1.00 77.31 90 MET A CA 1
ATOM 715 C C . MET A 1 90 ? 33.806 -28.895 -21.123 1.00 77.31 90 MET A C 1
ATOM 717 O O . MET A 1 90 ? 32.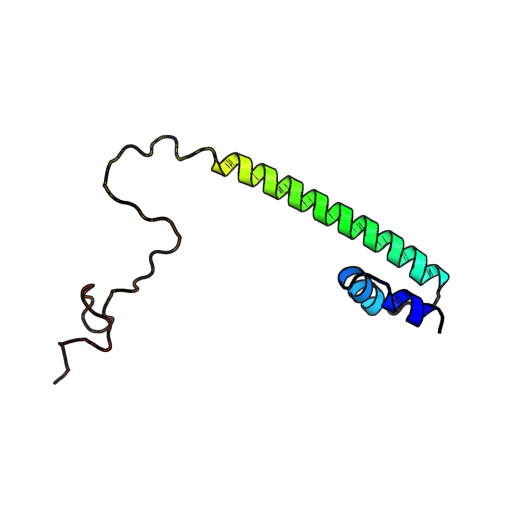591 -28.850 -21.309 1.00 77.31 90 MET A O 1
ATOM 721 N N . SER A 1 91 ? 34.489 -30.040 -21.176 1.00 75.38 91 SER A N 1
ATOM 722 C CA . SER A 1 91 ? 33.894 -31.325 -21.568 1.00 75.38 91 SER A CA 1
ATOM 723 C C . SER A 1 91 ? 33.229 -32.072 -20.408 1.00 75.38 91 SER A C 1
ATOM 725 O O . SER A 1 91 ? 32.395 -32.941 -20.638 1.00 75.38 91 SER A O 1
ATOM 727 N N . HIS A 1 92 ? 33.591 -31.760 -19.162 1.00 78.25 92 HIS A N 1
ATOM 728 C CA . HIS A 1 92 ? 33.122 -32.460 -17.965 1.00 78.25 92 HIS A CA 1
ATOM 729 C C . HIS A 1 92 ? 33.082 -31.512 -16.757 1.00 78.25 92 HIS A C 1
ATOM 731 O O . HIS A 1 92 ? 33.729 -30.467 -16.742 1.00 78.25 92 HIS A O 1
ATOM 737 N N . LYS A 1 93 ? 32.330 -31.876 -15.712 1.00 80.88 93 LYS A N 1
ATOM 738 C CA . LYS A 1 93 ? 32.333 -31.154 -14.425 1.00 80.88 93 LYS A CA 1
ATOM 739 C C . LYS A 1 93 ? 33.446 -31.687 -13.525 1.00 80.88 93 LYS A C 1
ATOM 741 O O . LYS A 1 93 ? 33.884 -32.817 -13.692 1.00 80.88 93 LYS A O 1
ATOM 746 N N . SER A 1 94 ? 33.848 -30.921 -12.510 1.00 76.81 94 SER A N 1
ATOM 747 C CA . SER A 1 94 ? 34.955 -31.289 -11.606 1.00 76.81 9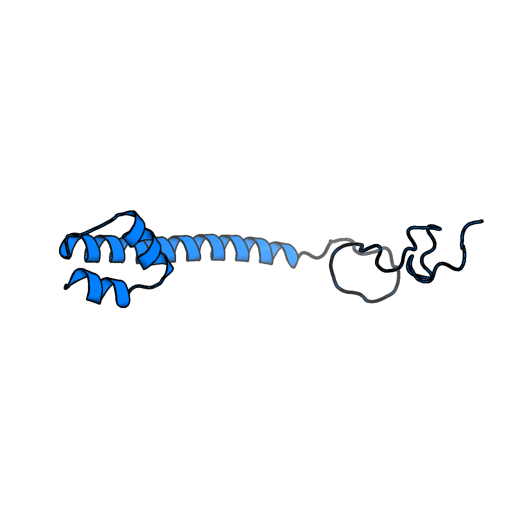4 SER A CA 1
ATOM 748 C C . SER A 1 94 ? 34.854 -32.675 -10.958 1.00 76.81 94 SER A C 1
ATOM 750 O O . SER A 1 94 ? 35.889 -33.253 -10.634 1.00 76.81 94 SER A O 1
ATOM 752 N N . TYR A 1 95 ? 33.639 -33.198 -10.755 1.00 73.62 95 TYR A N 1
ATOM 753 C CA . TYR A 1 95 ? 33.405 -34.527 -10.174 1.00 73.62 95 TYR A CA 1
ATOM 754 C C . TYR A 1 95 ? 33.715 -35.680 -11.143 1.00 73.62 95 TYR A C 1
ATOM 756 O O . TYR A 1 95 ? 34.108 -36.748 -10.693 1.00 73.62 95 TYR A O 1
ATOM 764 N N . ASP A 1 96 ? 33.617 -35.436 -12.451 1.00 74.12 96 ASP A N 1
ATOM 765 C CA . ASP A 1 96 ? 33.906 -36.389 -13.534 1.00 74.12 96 ASP A CA 1
ATOM 766 C C . ASP A 1 96 ? 35.290 -36.144 -14.156 1.00 74.12 96 ASP A C 1
ATOM 768 O O . ASP A 1 96 ? 35.567 -36.556 -15.279 1.00 74.12 96 ASP A O 1
ATOM 772 N N . CYS A 1 97 ? 36.173 -35.424 -13.454 1.00 80.62 97 CYS A N 1
ATOM 773 C CA . CYS A 1 97 ? 37.493 -35.102 -13.981 1.00 80.62 97 CYS A CA 1
ATOM 774 C C . CYS A 1 97 ? 38.363 -36.361 -14.099 1.00 80.62 97 CYS A C 1
ATOM 776 O O . CYS A 1 97 ? 38.722 -36.933 -13.066 1.00 80.62 97 CYS A O 1
ATOM 778 N N . PRO A 1 98 ? 38.765 -36.770 -15.322 1.00 76.94 98 PRO A N 1
ATOM 779 C CA . PRO A 1 98 ? 39.610 -37.946 -15.522 1.00 76.94 98 PRO A CA 1
ATOM 780 C C . PRO A 1 98 ? 41.038 -37.713 -15.014 1.00 76.94 98 PRO A C 1
ATOM 782 O O . PRO A 1 98 ? 41.780 -38.665 -14.794 1.00 76.94 98 PRO A O 1
ATOM 785 N N . ARG A 1 99 ? 41.417 -36.448 -14.779 1.00 69.19 99 ARG A N 1
ATOM 786 C CA . ARG A 1 99 ? 42.645 -36.089 -14.066 1.00 69.19 99 ARG A CA 1
ATOM 787 C C . ARG A 1 99 ? 42.402 -36.289 -12.571 1.00 69.19 99 ARG A C 1
ATOM 789 O O . ARG A 1 99 ? 41.925 -35.377 -11.893 1.00 69.19 99 ARG A O 1
ATOM 796 N N . LYS A 1 100 ? 42.654 -37.504 -12.091 1.00 61.12 100 LYS A N 1
ATOM 797 C CA . LYS A 1 100 ? 42.898 -37.763 -10.671 1.00 61.12 100 LYS A CA 1
ATOM 798 C C . LYS A 1 100 ? 44.376 -37.485 -10.394 1.00 61.12 100 LYS A C 1
ATOM 800 O O . LYS A 1 100 ? 45.216 -37.862 -11.206 1.00 61.12 100 LYS A O 1
ATOM 805 N N . GLU A 1 101 ? 44.621 -36.748 -9.313 1.00 59.09 101 GLU A N 1
ATOM 806 C CA . GLU A 1 101 ? 45.932 -36.559 -8.686 1.00 59.09 101 GLU A CA 1
ATOM 807 C C . GLU A 1 101 ? 46.614 -37.912 -8.460 1.00 59.09 101 GLU A C 1
ATOM 809 O O . GLU A 1 101 ? 45.962 -38.861 -8.014 1.00 59.09 101 GLU A O 1
ATOM 814 N N . ASP A 1 102 ? 47.905 -37.955 -8.777 1.00 44.47 102 ASP A N 1
ATOM 815 C CA . ASP A 1 102 ? 48.884 -38.525 -7.854 1.00 44.47 102 ASP A CA 1
ATOM 816 C C . ASP A 1 102 ? 49.257 -37.406 -6.868 1.00 44.47 102 ASP A C 1
ATOM 818 O O . ASP A 1 102 ? 49.430 -36.257 -7.356 1.00 44.47 102 ASP A O 1
#

Radius of gyration: 27.73 Å; chains: 1; bounding box: 62×48×58 Å

pLDDT: mean 78.09, std 16.53, range [39.5, 95.56]

Foldseek 3Di:
DLLVVVLVPADPQLSVVLVVVVDDDPVVSVVSSVVVVVVVVVVVVVVVVVVVVVVVVPVPDPPDPPDDDDDDDDDDDPDLPQADPVPRDSNHHVVPDPDDDD